Protein AF-A0AA43FDV7-F1 (afdb_monomer_lite)

Secondary structure (DSSP, 8-state):
--HHHHHHHHHHHHHHHHHTTS--------GGGGGGT-S-HHHHHHHHHHHT-HHHHHHHH--SSSSEEEEEGGGS-SGGGGT-EEEEEEEE-TTS-EEEEEEEE-TTS-HHHHHHHHHHHHHHHHHHH--

Structure (mmCIF, N/CA/C/O backbone):
data_AF-A0AA43FDV7-F1
#
_entry.id   AF-A0AA43FDV7-F1
#
loop_
_atom_site.group_PDB
_atom_site.id
_atom_site.type_symbol
_atom_site.label_atom_id
_atom_site.label_alt_id
_atom_site.label_comp_id
_atom_site.label_asym_id
_atom_site.label_entity_id
_atom_site.label_seq_id
_atom_site.pdbx_PDB_ins_code
_atom_site.Cartn_x
_atom_site.Cartn_y
_atom_site.Cartn_z
_atom_site.occupancy
_atom_site.B_iso_or_equiv
_atom_site.auth_seq_id
_atom_site.auth_comp_id
_atom_site.auth_asym_id
_atom_site.auth_atom_id
_atom_site.pdbx_PDB_model_num
ATOM 1 N N . VAL A 1 1 ? -19.332 -4.032 -0.590 1.00 60.44 1 VAL A N 1
ATOM 2 C CA . VAL A 1 1 ? -18.101 -4.855 -0.533 1.00 60.44 1 VAL A CA 1
ATOM 3 C C . VAL A 1 1 ? -18.201 -5.977 -1.555 1.00 60.44 1 VAL A C 1
ATOM 5 O O . VAL A 1 1 ? -19.128 -6.778 -1.473 1.00 60.44 1 VAL A O 1
ATOM 8 N N . THR A 1 2 ? -17.314 -6.012 -2.551 1.00 78.88 2 THR A N 1
ATOM 9 C CA . THR A 1 2 ? -17.295 -7.117 -3.531 1.00 78.88 2 THR A CA 1
ATOM 10 C C . THR A 1 2 ? -16.803 -8.421 -2.876 1.00 78.88 2 THR A C 1
ATOM 12 O O . THR A 1 2 ? -16.114 -8.350 -1.855 1.00 78.88 2 THR A O 1
ATOM 15 N N . PRO A 1 3 ? -17.093 -9.614 -3.435 1.00 77.56 3 PRO A N 1
ATOM 16 C CA . PRO A 1 3 ? -16.564 -10.876 -2.904 1.00 77.56 3 PRO A CA 1
ATOM 17 C C . PRO A 1 3 ? -15.031 -10.886 -2.789 1.00 77.56 3 PRO A C 1
ATOM 19 O O . PRO A 1 3 ? -14.484 -11.392 -1.814 1.00 77.56 3 PRO A O 1
ATOM 22 N N . ALA A 1 4 ? -14.340 -10.254 -3.744 1.00 76.31 4 ALA A N 1
ATOM 23 C CA . ALA A 1 4 ? -12.888 -10.106 -3.718 1.00 76.31 4 ALA A CA 1
ATOM 24 C C . ALA A 1 4 ? -12.417 -9.196 -2.570 1.00 76.31 4 ALA A C 1
ATOM 26 O O . ALA A 1 4 ? -11.492 -9.558 -1.848 1.00 76.31 4 ALA A O 1
ATOM 27 N N . THR A 1 5 ? -13.079 -8.051 -2.354 1.00 77.12 5 THR A N 1
ATOM 28 C CA . THR A 1 5 ? -12.764 -7.152 -1.230 1.00 77.12 5 THR A CA 1
ATOM 29 C C . THR A 1 5 ? -12.973 -7.857 0.117 1.00 77.12 5 THR A C 1
ATOM 31 O O . THR A 1 5 ? -12.157 -7.712 1.024 1.00 77.12 5 THR A O 1
ATOM 34 N N . ARG A 1 6 ? -14.028 -8.677 0.247 1.00 80.50 6 ARG A N 1
ATOM 35 C CA . ARG A 1 6 ? -14.306 -9.445 1.472 1.00 80.50 6 ARG A CA 1
ATOM 36 C C . ARG A 1 6 ? -13.193 -10.444 1.790 1.00 80.50 6 ARG A C 1
ATOM 38 O O . ARG A 1 6 ? -12.742 -10.487 2.928 1.00 80.50 6 ARG A O 1
ATOM 45 N N . ALA A 1 7 ? -12.721 -11.192 0.793 1.00 83.75 7 ALA A N 1
ATOM 46 C CA . ALA A 1 7 ? -11.626 -12.143 0.978 1.00 83.75 7 ALA A CA 1
ATOM 47 C C . ALA A 1 7 ? -10.325 -11.451 1.431 1.00 83.75 7 ALA A C 1
ATOM 49 O O . ALA A 1 7 ? -9.615 -11.965 2.295 1.00 83.75 7 ALA A O 1
ATOM 50 N N . ILE A 1 8 ? -10.027 -10.261 0.888 1.00 82.88 8 ILE A N 1
ATOM 51 C CA . ILE A 1 8 ? -8.881 -9.449 1.328 1.00 82.88 8 ILE A CA 1
ATOM 52 C C . ILE A 1 8 ? -9.057 -9.037 2.792 1.00 82.88 8 ILE A C 1
ATOM 54 O O . ILE A 1 8 ? -8.145 -9.228 3.593 1.00 82.88 8 ILE A O 1
ATOM 58 N N . LEU A 1 9 ? -10.236 -8.527 3.154 1.00 84.62 9 LEU A N 1
ATOM 59 C CA . LEU A 1 9 ? -10.533 -8.088 4.516 1.00 84.62 9 LEU A CA 1
ATOM 60 C C . LEU A 1 9 ? -10.420 -9.231 5.536 1.00 84.62 9 LEU A C 1
ATOM 62 O O . LEU A 1 9 ? -9.858 -9.046 6.611 1.00 84.62 9 LEU A O 1
ATOM 66 N N . GLU A 1 10 ? -10.927 -10.420 5.208 1.00 84.94 10 GLU A N 1
ATOM 67 C CA . GLU A 1 10 ? -10.793 -11.612 6.053 1.00 84.94 10 GLU A CA 1
ATOM 68 C C . GLU A 1 10 ? -9.332 -11.984 6.290 1.00 84.94 10 GLU A C 1
ATOM 70 O O . GLU A 1 10 ? -8.947 -12.234 7.432 1.00 84.94 10 GLU A O 1
ATOM 75 N N . ARG A 1 11 ? -8.506 -11.947 5.240 1.00 84.00 11 ARG A N 1
ATOM 76 C CA . ARG A 1 11 ? -7.085 -12.272 5.352 1.00 84.00 11 ARG A CA 1
ATOM 77 C C . ARG A 1 11 ? -6.318 -11.244 6.180 1.00 84.00 11 ARG A C 1
ATOM 79 O O . ARG A 1 11 ? -5.511 -11.629 7.019 1.00 84.00 11 ARG A O 1
ATOM 86 N N . VAL A 1 12 ? -6.579 -9.953 5.963 1.00 83.25 12 VAL A N 1
ATOM 87 C CA . VAL A 1 12 ? -5.956 -8.858 6.726 1.00 83.25 12 VAL A CA 1
ATOM 88 C C . VAL A 1 12 ? -6.337 -8.948 8.205 1.00 83.25 12 VAL A C 1
ATOM 90 O O . VAL A 1 12 ? -5.467 -8.858 9.066 1.00 83.25 12 VAL A O 1
ATOM 93 N N . PHE A 1 13 ? -7.611 -9.200 8.507 1.00 82.31 13 PHE A N 1
ATOM 94 C CA . PHE A 1 13 ? -8.078 -9.360 9.883 1.00 82.31 13 PHE A CA 1
ATOM 95 C C . PHE A 1 13 ? -7.436 -10.568 10.584 1.00 82.31 13 PHE A C 1
ATOM 97 O O . PHE A 1 13 ? -6.938 -10.436 11.698 1.00 82.31 13 PHE A O 1
ATOM 104 N N . GLU A 1 14 ? -7.408 -11.736 9.928 1.00 81.25 14 GLU A N 1
ATOM 105 C CA . GLU A 1 14 ? -6.775 -12.956 10.459 1.00 81.25 14 GLU A CA 1
ATOM 106 C C . GLU A 1 14 ? -5.309 -12.712 10.833 1.00 81.25 14 GLU A C 1
ATOM 108 O O . GLU A 1 14 ? -4.835 -13.182 11.867 1.00 81.25 14 GLU A O 1
ATOM 113 N N . VAL A 1 15 ? -4.596 -11.968 9.989 1.00 81.38 15 VAL A N 1
ATOM 114 C CA . VAL A 1 15 ? -3.212 -11.581 10.233 1.00 81.38 15 VAL A CA 1
ATOM 115 C C . VAL A 1 15 ? -3.113 -10.685 11.457 1.00 81.38 15 VAL A C 1
ATOM 117 O O . VAL A 1 15 ? -2.379 -11.038 12.370 1.00 81.38 15 VAL A O 1
ATOM 120 N N . ILE A 1 16 ? -3.856 -9.574 11.503 1.00 76.25 16 ILE A N 1
ATOM 121 C CA . ILE A 1 16 ? -3.769 -8.588 12.592 1.00 76.25 16 ILE A CA 1
ATOM 122 C C . ILE A 1 16 ? -4.053 -9.235 13.952 1.00 76.25 16 ILE A C 1
ATOM 124 O O . ILE A 1 16 ? -3.310 -9.003 14.900 1.00 76.25 16 ILE A O 1
ATOM 128 N N . VAL A 1 17 ? -5.066 -10.102 14.038 1.00 76.00 17 VAL A N 1
ATOM 129 C CA . VAL A 1 17 ? -5.405 -10.807 15.286 1.00 76.00 17 VAL A CA 1
ATOM 130 C C . VAL A 1 17 ? -4.305 -11.786 15.709 1.00 76.00 17 VAL A C 1
ATOM 132 O O . VAL A 1 17 ? -4.033 -11.935 16.896 1.00 76.00 17 VAL A O 1
ATOM 135 N N . ARG A 1 18 ? -3.630 -12.449 14.760 1.00 69.06 18 ARG A N 1
ATOM 136 C CA . ARG A 1 18 ? -2.484 -13.322 15.071 1.00 69.06 18 ARG A CA 1
ATOM 137 C C . ARG A 1 18 ? -1.223 -12.543 15.442 1.00 69.06 18 ARG A C 1
ATOM 139 O O . ARG A 1 18 ? -0.388 -13.074 16.172 1.00 69.06 18 ARG A O 1
ATOM 146 N N . SER A 1 19 ? -1.081 -11.314 14.949 1.00 64.31 19 SER A N 1
ATOM 147 C CA . SER A 1 19 ? 0.064 -10.446 15.227 1.00 64.31 19 SER A CA 1
ATOM 148 C C . SER A 1 19 ? 0.178 -10.053 16.696 1.00 64.31 19 SER A C 1
ATOM 150 O O . SER A 1 19 ? 1.290 -9.789 17.129 1.00 64.31 19 SER A O 1
ATOM 152 N N . ASP A 1 20 ? -0.912 -10.071 17.472 1.00 56.03 20 ASP A N 1
ATOM 153 C CA . ASP A 1 20 ? -0.909 -9.754 18.912 1.00 56.03 20 ASP A CA 1
ATOM 154 C C . ASP A 1 20 ? 0.047 -10.656 19.731 1.00 56.03 20 ASP A C 1
ATOM 156 O O . ASP A 1 20 ? 0.473 -10.305 20.827 1.00 56.03 20 ASP A O 1
ATOM 160 N N . GLN A 1 21 ? 0.476 -11.798 19.170 1.00 50.03 21 GLN A N 1
ATOM 161 C CA . GLN A 1 21 ? 1.470 -12.696 19.778 1.00 50.03 21 GLN A CA 1
ATOM 162 C C . GLN A 1 21 ? 2.893 -12.579 19.201 1.00 50.03 21 GLN A C 1
ATOM 164 O O . GLN A 1 21 ? 3.784 -13.324 19.612 1.00 50.03 21 GLN A O 1
ATOM 169 N N . SER A 1 22 ? 3.145 -11.666 18.257 1.00 49.22 22 SER A N 1
ATOM 170 C CA . SER A 1 22 ? 4.463 -11.468 17.642 1.00 49.22 22 SER A CA 1
ATOM 171 C C . SER A 1 22 ? 4.853 -9.991 17.617 1.00 49.22 22 SER A C 1
ATOM 173 O O . SER A 1 22 ? 4.054 -9.137 17.261 1.00 49.22 22 SER A O 1
ATOM 175 N N . THR A 1 23 ? 6.118 -9.668 17.877 1.00 54.34 23 THR A N 1
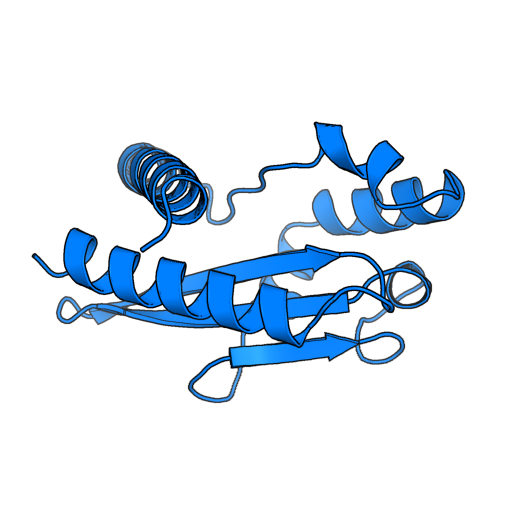ATOM 176 C CA . THR A 1 23 ? 6.662 -8.293 17.820 1.00 54.34 23 THR A CA 1
ATOM 177 C C . THR A 1 23 ? 6.665 -7.680 16.405 1.00 54.34 23 THR A C 1
ATOM 179 O O . THR A 1 23 ? 7.265 -6.629 16.182 1.00 54.34 23 THR A O 1
ATOM 182 N N . ARG A 1 24 ? 6.071 -8.347 15.407 1.00 56.88 24 ARG A N 1
ATOM 183 C CA . ARG A 1 24 ? 6.184 -7.969 14.000 1.00 56.88 24 ARG A CA 1
ATOM 184 C C . ARG A 1 24 ? 5.189 -6.861 13.655 1.00 56.88 24 ARG A C 1
ATOM 186 O O . ARG A 1 24 ? 3.983 -7.079 13.640 1.00 56.88 24 ARG A O 1
ATOM 193 N N . GLN A 1 25 ? 5.720 -5.682 13.339 1.00 71.75 25 GLN A N 1
ATOM 194 C CA . GLN A 1 25 ? 4.941 -4.462 13.084 1.00 71.75 25 GLN A CA 1
ATOM 195 C C . GLN A 1 25 ? 4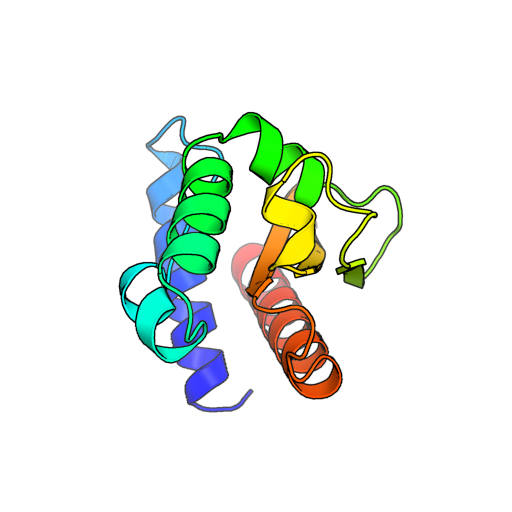.431 -4.334 11.637 1.00 71.75 25 GLN A C 1
ATOM 197 O O . GLN A 1 25 ? 3.610 -3.465 11.355 1.00 71.75 25 GLN A O 1
ATOM 202 N N . ILE A 1 26 ? 4.904 -5.182 10.713 1.00 83.00 26 ILE A N 1
ATOM 203 C CA . ILE A 1 26 ? 4.504 -5.176 9.299 1.00 83.00 26 ILE A CA 1
ATOM 204 C C . ILE A 1 26 ? 4.105 -6.581 8.851 1.00 83.00 26 ILE A C 1
ATOM 206 O O . ILE A 1 26 ? 4.811 -7.560 9.107 1.00 83.00 26 ILE A O 1
ATOM 210 N N . TYR A 1 27 ? 3.018 -6.649 8.083 1.00 87.44 27 TYR A N 1
ATOM 211 C CA . TYR A 1 27 ? 2.655 -7.814 7.289 1.00 87.44 27 TYR A CA 1
ATOM 212 C C . TYR A 1 27 ? 2.648 -7.483 5.795 1.00 87.44 27 TYR A C 1
ATOM 214 O O . TYR A 1 27 ? 2.115 -6.455 5.382 1.00 87.44 27 TYR A O 1
ATOM 222 N N . ILE A 1 28 ? 3.199 -8.387 4.981 1.00 89.56 28 ILE A N 1
ATOM 223 C CA . ILE A 1 28 ? 3.281 -8.247 3.524 1.00 89.56 28 ILE A CA 1
ATOM 224 C C . ILE A 1 28 ? 2.634 -9.473 2.883 1.00 89.56 28 ILE A C 1
ATOM 226 O O . ILE A 1 28 ? 2.979 -10.612 3.198 1.00 89.56 28 ILE A O 1
ATOM 230 N N . GLY A 1 29 ? 1.711 -9.237 1.953 1.00 89.06 29 GLY A N 1
ATOM 231 C CA . GLY A 1 29 ? 1.082 -10.271 1.136 1.00 89.06 29 GLY A CA 1
ATOM 232 C C . GLY A 1 29 ? 1.234 -9.980 -0.355 1.00 89.06 29 GLY A C 1
ATOM 233 O O . GLY A 1 29 ? 1.459 -8.845 -0.760 1.00 89.06 29 GLY A O 1
ATOM 234 N N . GLY A 1 30 ? 1.089 -11.013 -1.188 1.00 89.00 30 GLY A N 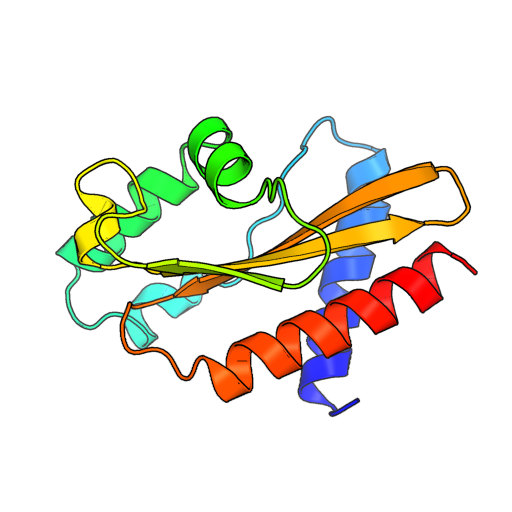1
ATOM 235 C CA . GLY A 1 30 ? 1.058 -10.856 -2.648 1.00 89.00 30 GLY A CA 1
ATOM 236 C C . GLY A 1 30 ? 2.417 -10.862 -3.357 1.00 89.00 30 GLY A C 1
ATOM 237 O O . GLY A 1 30 ? 2.433 -10.797 -4.583 1.00 89.00 30 GLY A O 1
ATOM 238 N N . THR A 1 31 ? 3.533 -11.032 -2.642 1.00 89.75 31 THR A N 1
ATOM 239 C CA . THR A 1 31 ? 4.892 -11.118 -3.224 1.00 89.75 31 THR A CA 1
ATOM 240 C C . THR A 1 31 ? 5.016 -12.196 -4.305 1.00 89.75 31 THR A C 1
ATOM 242 O O . THR A 1 31 ? 5.594 -11.960 -5.361 1.00 89.75 31 THR A O 1
ATOM 245 N N . ALA A 1 32 ? 4.364 -13.348 -4.117 1.00 89.19 32 ALA A N 1
ATOM 246 C CA . ALA A 1 32 ? 4.313 -14.430 -5.106 1.00 89.19 32 ALA A CA 1
ATOM 247 C C . ALA A 1 32 ? 3.675 -14.031 -6.456 1.00 89.19 32 ALA A C 1
ATOM 249 O O . ALA A 1 32 ? 3.797 -14.767 -7.430 1.00 89.19 32 ALA A O 1
ATOM 250 N N . ARG A 1 33 ? 2.978 -12.887 -6.530 1.00 88.94 33 ARG A N 1
ATOM 251 C CA . ARG A 1 33 ? 2.336 -12.382 -7.755 1.00 88.94 33 ARG A CA 1
ATOM 252 C C . ARG A 1 33 ? 3.158 -11.309 -8.470 1.00 88.94 33 ARG A C 1
ATOM 254 O O . ARG A 1 33 ? 2.732 -10.853 -9.527 1.00 88.94 33 ARG A O 1
ATOM 261 N N . MET A 1 34 ? 4.307 -10.892 -7.937 1.00 91.19 34 MET A N 1
ATOM 262 C CA . MET A 1 34 ? 5.065 -9.754 -8.476 1.00 91.19 34 MET A CA 1
ATOM 263 C C . MET A 1 34 ? 5.475 -9.944 -9.940 1.00 91.19 34 MET A C 1
ATOM 265 O O . MET A 1 34 ? 5.316 -9.025 -10.733 1.00 91.19 34 MET A O 1
ATOM 269 N N . THR A 1 35 ? 5.880 -11.150 -10.340 1.00 90.44 35 THR A N 1
ATOM 270 C CA . THR A 1 35 ? 6.247 -11.465 -11.735 1.00 90.44 35 THR A CA 1
ATOM 271 C C . THR A 1 35 ? 5.078 -11.380 -12.722 1.00 90.44 35 THR A C 1
ATOM 273 O O . THR A 1 35 ? 5.296 -11.371 -13.926 1.00 90.44 35 THR A O 1
ATOM 276 N N . SER A 1 36 ? 3.832 -11.321 -12.235 1.00 90.62 36 SER A N 1
ATOM 277 C CA . SER A 1 36 ? 2.641 -11.081 -13.069 1.00 90.62 36 SER A CA 1
ATOM 278 C C . SER A 1 36 ? 2.266 -9.602 -13.187 1.00 90.62 36 SER A C 1
ATOM 280 O O . SER A 1 36 ? 1.388 -9.254 -13.971 1.00 90.62 36 SER A O 1
ATOM 282 N N . VAL A 1 37 ? 2.887 -8.746 -12.372 1.00 90.06 37 VAL A N 1
ATOM 283 C CA . VAL A 1 37 ? 2.585 -7.314 -12.262 1.00 90.06 37 VAL A CA 1
ATOM 284 C C . VAL A 1 37 ? 3.715 -6.464 -12.850 1.00 90.06 37 VAL A C 1
ATOM 286 O O . VAL A 1 37 ? 3.444 -5.427 -13.449 1.00 90.06 37 VAL A O 1
ATOM 289 N N . TRP A 1 38 ? 4.965 -6.908 -12.707 1.00 91.94 38 TRP A N 1
ATOM 290 C CA . TRP A 1 38 ? 6.140 -6.313 -13.337 1.00 91.94 38 TRP A CA 1
ATOM 291 C C . TRP A 1 38 ? 6.706 -7.268 -14.387 1.00 91.94 38 TRP A C 1
ATOM 293 O O . TRP A 1 38 ? 6.935 -8.441 -14.095 1.00 91.94 38 TRP A O 1
ATOM 303 N N . GLU A 1 39 ? 6.957 -6.751 -15.590 1.00 85.62 39 GLU A N 1
ATOM 304 C CA . GLU A 1 39 ? 7.524 -7.526 -16.702 1.00 85.62 39 GLU A CA 1
ATOM 305 C C . GLU A 1 39 ? 9.055 -7.679 -16.594 1.00 85.62 39 GLU A C 1
ATOM 307 O O . GLU A 1 39 ? 9.606 -8.697 -17.006 1.00 85.62 39 GLU A O 1
ATOM 312 N N . ASP A 1 40 ? 9.749 -6.691 -16.014 1.00 90.38 40 ASP A N 1
ATOM 313 C CA . ASP A 1 40 ? 11.208 -6.695 -15.833 1.00 90.38 40 ASP A CA 1
ATOM 314 C C . ASP A 1 40 ? 11.610 -7.315 -14.484 1.00 90.38 40 ASP A C 1
ATOM 316 O O . ASP A 1 40 ? 11.271 -6.809 -13.411 1.00 90.38 40 ASP A O 1
ATOM 320 N N . PHE A 1 41 ? 12.413 -8.382 -14.520 1.00 91.69 41 PHE A N 1
ATOM 321 C CA . PHE A 1 41 ? 12.979 -9.002 -13.316 1.00 91.69 41 PHE A CA 1
ATOM 322 C C . PHE A 1 41 ? 13.851 -8.045 -12.498 1.00 91.69 41 PHE A C 1
ATOM 324 O O . PHE A 1 41 ? 13.912 -8.158 -11.275 1.00 91.69 41 PHE A O 1
ATOM 331 N N . SER A 1 42 ? 14.506 -7.083 -13.143 1.00 92.81 42 SER A N 1
ATOM 332 C CA . SER A 1 42 ? 15.303 -6.072 -12.451 1.00 92.81 42 SER A CA 1
ATOM 333 C C . SER A 1 42 ? 14.408 -5.155 -11.615 1.00 92.81 42 SER A C 1
ATOM 335 O O . SER A 1 42 ? 14.775 -4.806 -10.494 1.00 92.81 42 SER A O 1
ATOM 337 N N . ALA A 1 43 ? 13.224 -4.806 -12.128 1.00 92.25 43 ALA A N 1
ATOM 338 C CA . ALA A 1 43 ? 12.204 -4.075 -11.383 1.00 92.25 43 ALA A CA 1
ATOM 339 C C . ALA A 1 43 ? 11.700 -4.896 -10.189 1.00 92.25 43 ALA A C 1
ATOM 341 O O . ALA A 1 43 ? 11.680 -4.394 -9.068 1.00 92.25 43 ALA A O 1
ATOM 342 N N . VAL A 1 44 ? 11.387 -6.181 -10.400 1.00 93.75 44 VAL A N 1
ATOM 343 C CA . VAL A 1 44 ? 10.989 -7.097 -9.316 1.00 93.75 44 VAL A CA 1
ATOM 344 C C . VAL A 1 44 ? 12.049 -7.142 -8.212 1.00 93.75 44 VAL A C 1
ATOM 346 O O . VAL A 1 44 ? 11.701 -6.976 -7.046 1.00 93.75 44 VAL A O 1
ATOM 349 N N . ASN A 1 45 ? 13.329 -7.299 -8.562 1.00 93.38 45 ASN A N 1
ATOM 350 C CA . ASN A 1 45 ? 14.424 -7.326 -7.588 1.00 93.38 45 ASN A CA 1
ATOM 351 C C . ASN A 1 45 ? 14.514 -6.022 -6.786 1.00 93.38 45 ASN A C 1
ATOM 353 O O . ASN A 1 45 ? 14.580 -6.068 -5.562 1.00 93.38 45 ASN A O 1
ATOM 357 N N . ARG A 1 46 ? 14.431 -4.858 -7.444 1.00 92.19 46 ARG A N 1
ATOM 358 C CA . ARG A 1 46 ? 14.452 -3.558 -6.749 1.00 92.19 46 ARG A CA 1
ATOM 359 C C . ARG A 1 46 ? 13.267 -3.382 -5.800 1.00 92.19 46 ARG A C 1
ATOM 361 O O . ARG A 1 46 ? 13.425 -2.806 -4.727 1.00 92.19 46 ARG A O 1
ATOM 368 N N . VAL A 1 47 ? 12.086 -3.885 -6.161 1.00 92.62 47 VAL A N 1
ATOM 369 C CA . VAL A 1 47 ? 10.926 -3.869 -5.259 1.00 92.62 47 VAL A CA 1
ATOM 370 C C . VAL A 1 47 ? 11.144 -4.821 -4.082 1.00 92.62 47 VAL A C 1
ATOM 372 O O . VAL A 1 47 ? 10.878 -4.437 -2.947 1.00 92.62 47 VAL A O 1
ATOM 375 N N . LEU A 1 48 ? 11.670 -6.029 -4.312 1.00 92.12 48 LEU A N 1
ATOM 376 C CA . LEU A 1 48 ? 11.989 -6.980 -3.239 1.00 92.12 48 LEU A CA 1
ATOM 377 C C . LEU A 1 48 ? 12.996 -6.402 -2.235 1.00 92.12 48 LEU A C 1
ATOM 379 O O . LEU A 1 48 ? 12.780 -6.531 -1.034 1.00 92.12 48 LEU A O 1
ATOM 383 N N . GLU A 1 49 ? 14.019 -5.679 -2.699 1.00 91.25 49 GLU A N 1
ATOM 384 C CA . GLU A 1 49 ? 14.978 -4.987 -1.825 1.00 91.25 49 GLU A CA 1
ATOM 385 C C . GLU A 1 49 ? 14.304 -3.978 -0.877 1.00 91.25 49 GLU A C 1
ATOM 387 O O . GLU A 1 49 ? 14.753 -3.795 0.257 1.00 91.25 49 GLU A O 1
ATOM 392 N N . VAL A 1 50 ? 13.222 -3.322 -1.314 1.00 90.69 50 VAL A N 1
ATOM 393 C CA . VAL A 1 50 ? 12.412 -2.452 -0.444 1.00 90.69 50 VAL A CA 1
ATOM 394 C C . VAL A 1 50 ? 11.607 -3.280 0.550 1.00 90.69 50 VAL A C 1
ATOM 396 O O . VAL A 1 50 ? 11.545 -2.919 1.723 1.00 90.69 50 VAL A O 1
ATOM 399 N N . LEU A 1 51 ? 11.014 -4.392 0.104 1.00 89.62 51 LEU A N 1
ATOM 400 C CA . LEU A 1 51 ? 10.195 -5.259 0.955 1.00 89.62 51 LEU A CA 1
ATOM 401 C C . LEU A 1 51 ? 10.997 -5.940 2.074 1.00 89.62 51 LEU A C 1
ATOM 403 O O . LEU A 1 51 ? 10.453 -6.179 3.149 1.00 89.62 51 LEU A O 1
ATOM 407 N N . GLU A 1 52 ? 12.280 -6.221 1.850 1.00 89.50 52 GLU A N 1
ATOM 408 C CA . GLU A 1 52 ? 13.185 -6.771 2.868 1.00 89.50 52 GLU A CA 1
ATOM 409 C C . GLU A 1 52 ? 13.561 -5.751 3.955 1.00 89.50 52 GLU A C 1
ATOM 411 O O . GLU A 1 52 ? 13.946 -6.124 5.065 1.00 89.50 52 GLU A O 1
ATOM 416 N N . ARG A 1 53 ? 13.441 -4.450 3.665 1.00 89.25 53 ARG A N 1
ATOM 417 C CA . ARG A 1 53 ? 13.821 -3.366 4.576 1.00 89.25 53 ARG A CA 1
ATOM 418 C C . ARG A 1 53 ? 12.594 -2.807 5.286 1.00 89.25 53 ARG A C 1
ATOM 420 O O . ARG A 1 53 ? 12.007 -1.816 4.855 1.00 89.25 53 ARG A O 1
ATOM 427 N N . GLU A 1 54 ? 12.255 -3.392 6.435 1.00 85.25 54 GLU A N 1
ATOM 428 C CA . GLU A 1 54 ? 11.071 -3.001 7.223 1.00 85.25 54 GLU A CA 1
ATOM 429 C C . GLU A 1 54 ? 11.017 -1.491 7.524 1.00 85.25 54 GLU A C 1
ATOM 431 O O . GLU A 1 54 ? 9.972 -0.868 7.355 1.00 85.25 54 GLU A O 1
ATOM 436 N N . ALA A 1 55 ? 12.147 -0.862 7.870 1.00 86.50 55 ALA A N 1
ATOM 437 C CA . ALA A 1 55 ? 12.205 0.581 8.125 1.00 86.50 55 ALA A CA 1
ATOM 438 C C . ALA A 1 55 ? 11.843 1.430 6.891 1.00 86.50 55 ALA A C 1
ATOM 440 O O . ALA A 1 55 ? 11.180 2.460 7.016 1.00 86.50 55 ALA A O 1
ATOM 441 N N . THR A 1 56 ? 12.254 0.998 5.694 1.00 88.31 56 THR A N 1
ATOM 442 C CA . THR A 1 56 ? 11.906 1.677 4.441 1.00 88.31 56 THR A CA 1
ATOM 443 C C . THR A 1 56 ? 10.412 1.555 4.177 1.00 88.31 56 THR A C 1
ATOM 445 O O . THR A 1 56 ? 9.769 2.559 3.887 1.00 88.31 56 THR A O 1
ATOM 448 N N . LEU A 1 57 ? 9.838 0.362 4.348 1.00 87.69 57 LEU A N 1
ATOM 449 C CA . LEU A 1 57 ? 8.398 0.163 4.208 1.00 87.69 57 LEU A CA 1
ATOM 450 C C . LEU A 1 57 ? 7.588 1.000 5.199 1.00 87.69 57 LEU A C 1
ATOM 452 O O . LEU A 1 57 ? 6.652 1.674 4.778 1.00 87.69 57 LEU A O 1
ATOM 456 N N . LEU A 1 58 ? 7.961 1.026 6.483 1.00 87.44 58 LEU A N 1
ATOM 457 C CA . LEU A 1 58 ? 7.291 1.874 7.477 1.00 87.44 58 LEU A CA 1
ATOM 458 C C . LEU A 1 58 ? 7.285 3.339 7.036 1.00 87.44 58 LEU A C 1
ATOM 460 O O . LEU A 1 58 ? 6.237 3.980 7.040 1.00 87.44 58 LEU A O 1
ATOM 464 N N . ALA A 1 59 ? 8.429 3.854 6.583 1.00 87.94 59 ALA A N 1
ATOM 465 C CA . ALA A 1 59 ? 8.542 5.233 6.119 1.00 87.94 59 ALA A CA 1
ATOM 466 C C . ALA A 1 59 ? 7.687 5.532 4.874 1.00 87.94 59 ALA A C 1
ATOM 468 O O . ALA A 1 59 ? 7.274 6.676 4.686 1.00 87.94 59 ALA A O 1
ATOM 469 N N . LEU A 1 60 ? 7.418 4.536 4.021 1.00 88.31 60 LEU A N 1
ATOM 470 C CA . LEU A 1 60 ? 6.514 4.672 2.873 1.00 88.31 60 LEU A CA 1
ATOM 471 C C . LEU A 1 60 ? 5.034 4.622 3.276 1.00 88.31 60 LEU A C 1
ATOM 473 O O . LEU A 1 60 ? 4.205 5.243 2.613 1.00 88.31 60 LEU A O 1
ATOM 477 N N . MET A 1 61 ? 4.713 3.911 4.356 1.00 87.50 61 MET A N 1
ATOM 478 C CA . MET A 1 61 ? 3.346 3.686 4.835 1.00 87.50 61 MET A CA 1
ATOM 479 C C . MET A 1 61 ? 2.845 4.762 5.803 1.00 87.50 61 MET A C 1
ATOM 481 O O . MET A 1 61 ? 1.632 4.959 5.914 1.00 87.50 61 MET A O 1
ATOM 485 N N . ILE A 1 62 ? 3.752 5.455 6.498 1.00 80.56 62 ILE A N 1
ATOM 486 C CA . ILE A 1 62 ? 3.421 6.579 7.379 1.00 80.56 62 ILE A CA 1
ATOM 487 C C . ILE A 1 62 ? 2.996 7.777 6.521 1.00 80.56 62 ILE A C 1
ATOM 489 O O . ILE A 1 62 ? 3.805 8.366 5.804 1.00 80.56 62 ILE A O 1
ATOM 493 N N . SER A 1 63 ? 1.720 8.151 6.619 1.00 71.62 63 SER A N 1
ATOM 494 C CA . SER A 1 63 ? 1.200 9.407 6.077 1.00 71.62 63 SER A CA 1
ATOM 495 C C . SER A 1 63 ? 1.143 10.461 7.180 1.00 71.62 63 SER A C 1
ATOM 497 O O . SER A 1 63 ? 0.631 10.201 8.265 1.00 71.62 63 SER A O 1
ATOM 499 N N . THR A 1 64 ? 1.631 11.667 6.891 1.00 63.56 64 THR A N 1
ATOM 500 C CA . THR A 1 64 ? 1.480 12.845 7.763 1.00 63.56 64 THR A CA 1
ATOM 501 C C . THR A 1 64 ? 0.119 13.527 7.613 1.00 63.56 64 THR A C 1
ATOM 503 O O . THR A 1 64 ? -0.195 14.435 8.378 1.00 63.56 64 THR A O 1
ATOM 506 N N . HIS A 1 65 ? -0.68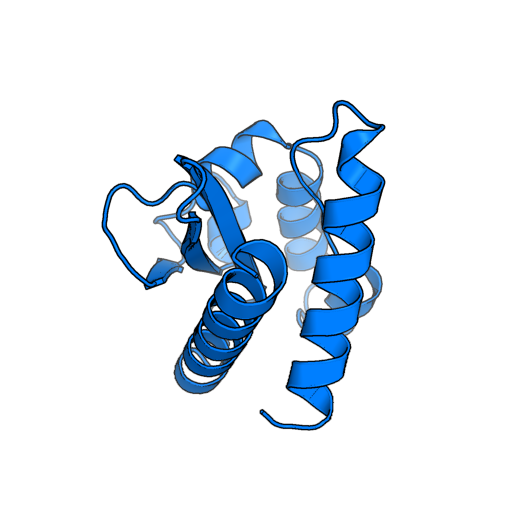6 13.096 6.637 1.00 65.50 65 HIS A N 1
ATOM 507 C CA . HIS A 1 65 ? -1.995 13.664 6.336 1.00 65.50 65 HIS A CA 1
ATOM 508 C C . HIS A 1 65 ? -3.100 12.618 6.544 1.00 65.50 65 HIS A C 1
ATOM 510 O O . HIS A 1 65 ? -2.904 11.454 6.168 1.00 65.50 65 HIS A O 1
ATOM 516 N N . PRO A 1 66 ? -4.264 13.012 7.093 1.00 69.44 66 PRO A N 1
ATOM 517 C CA . PRO A 1 66 ? -5.428 12.138 7.177 1.00 69.44 66 PRO A CA 1
ATOM 518 C C . PRO A 1 66 ? -5.873 11.655 5.790 1.00 69.44 66 PRO A C 1
ATOM 520 O O . PRO A 1 66 ? -5.880 12.431 4.834 1.00 69.44 66 PRO A O 1
ATOM 523 N N . GLY A 1 67 ? -6.302 10.394 5.695 1.00 81.12 67 GLY A N 1
ATOM 524 C CA . GLY A 1 67 ? -6.903 9.827 4.483 1.00 81.12 67 GLY A CA 1
ATOM 525 C C . GLY A 1 67 ? -5.977 8.917 3.672 1.00 81.12 67 GLY A C 1
ATOM 526 O O . GLY A 1 67 ? -5.150 8.188 4.225 1.00 81.12 67 GLY A O 1
ATOM 527 N N . THR A 1 68 ? -6.193 8.883 2.356 1.00 91.12 68 THR A N 1
ATOM 528 C CA . THR A 1 68 ? -5.437 8.049 1.409 1.00 91.12 68 THR A CA 1
ATOM 529 C C . THR A 1 68 ? -4.287 8.862 0.814 1.00 91.12 68 THR A C 1
ATOM 531 O O . THR A 1 68 ? -4.508 9.938 0.262 1.00 91.12 68 THR A O 1
ATOM 534 N N . SER A 1 69 ? -3.064 8.347 0.916 1.00 92.62 69 SER A N 1
ATOM 535 C CA . SER A 1 69 ? -1.841 8.936 0.375 1.00 92.62 69 SER A CA 1
ATOM 536 C C . SER A 1 69 ? -1.311 8.107 -0.791 1.00 92.62 69 SER A C 1
ATOM 538 O O . SER A 1 69 ? -1.501 6.890 -0.854 1.00 92.62 69 SER A O 1
ATOM 540 N N . ILE A 1 70 ? -0.648 8.776 -1.728 1.00 93.31 70 ILE A N 1
ATOM 541 C CA . ILE A 1 70 ? -0.040 8.158 -2.902 1.00 93.31 70 ILE A CA 1
ATOM 542 C C . ILE A 1 70 ? 1.387 8.683 -2.996 1.00 93.31 70 ILE A C 1
ATOM 544 O O . ILE A 1 70 ? 1.596 9.891 -2.939 1.00 93.31 70 ILE A O 1
ATOM 548 N N . ARG A 1 71 ? 2.350 7.771 -3.134 1.00 93.00 71 ARG A N 1
ATOM 549 C CA . ARG A 1 71 ? 3.758 8.077 -3.389 1.00 93.00 71 ARG A CA 1
ATOM 550 C C . ARG A 1 71 ? 4.173 7.445 -4.703 1.00 93.00 71 ARG A C 1
ATOM 552 O O . ARG A 1 71 ? 4.037 6.229 -4.847 1.00 93.00 71 ARG A O 1
ATOM 559 N N . ILE A 1 72 ? 4.667 8.231 -5.649 1.00 94.00 72 ILE A N 1
ATOM 560 C CA . ILE A 1 72 ? 4.980 7.756 -7.002 1.00 94.00 72 ILE A CA 1
ATOM 561 C C . ILE A 1 72 ? 6.421 8.098 -7.348 1.00 94.00 72 ILE A C 1
ATOM 563 O O . ILE A 1 72 ? 6.851 9.240 -7.196 1.00 94.00 72 ILE A O 1
ATOM 567 N N . GLY A 1 73 ? 7.150 7.132 -7.904 1.00 92.19 73 GLY A N 1
ATOM 568 C CA . GLY A 1 73 ? 8.353 7.470 -8.642 1.00 92.19 73 GLY A CA 1
ATOM 569 C C . GLY A 1 73 ? 9.451 8.037 -7.742 1.00 92.19 73 GLY A C 1
ATOM 570 O O . GLY A 1 73 ? 9.865 7.443 -6.747 1.00 92.19 73 GLY A O 1
ATOM 571 N N . GLU A 1 74 ? 9.871 9.251 -8.088 1.00 90.75 74 GLU A N 1
ATOM 572 C CA . GLU A 1 74 ? 10.924 10.013 -7.415 1.00 90.75 74 GLU A CA 1
ATOM 573 C C . GLU A 1 74 ? 10.585 10.408 -5.964 1.00 90.75 74 GLU A C 1
ATOM 575 O O . GLU A 1 74 ? 11.482 10.750 -5.196 1.00 90.75 74 GLU A O 1
ATOM 580 N N . GLU A 1 75 ? 9.321 10.299 -5.540 1.00 90.12 75 GLU A N 1
ATOM 581 C CA . GLU A 1 75 ? 8.905 10.494 -4.140 1.00 90.12 75 GLU A CA 1
ATOM 582 C C . GLU A 1 75 ? 9.314 9.326 -3.221 1.00 90.12 75 GLU A C 1
ATOM 584 O O . GLU A 1 75 ? 9.216 9.407 -1.986 1.00 90.12 75 GLU A O 1
ATOM 589 N N . ILE A 1 76 ? 9.747 8.211 -3.815 1.00 90.94 76 ILE A N 1
ATOM 590 C CA . ILE A 1 76 ? 10.244 7.022 -3.129 1.00 90.94 76 ILE A CA 1
ATOM 591 C C . ILE A 1 76 ? 11.776 7.028 -3.212 1.00 90.94 76 ILE A C 1
ATOM 593 O O . ILE A 1 76 ? 12.336 6.912 -4.303 1.00 90.94 76 ILE A O 1
ATOM 597 N N . PRO A 1 77 ? 12.483 7.144 -2.073 1.00 86.50 77 PRO A N 1
ATOM 598 C CA . PRO A 1 77 ? 13.936 7.211 -2.074 1.00 86.50 77 PRO A CA 1
ATOM 599 C C . PRO A 1 77 ? 14.597 5.956 -2.654 1.00 86.50 77 PRO A C 1
ATOM 601 O O . PRO A 1 77 ? 14.202 4.826 -2.364 1.00 86.50 77 PRO A O 1
ATOM 604 N N . GLY A 1 78 ? 15.691 6.165 -3.385 1.00 89.44 78 GLY A N 1
ATOM 605 C CA . GLY A 1 78 ? 16.536 5.089 -3.891 1.00 89.44 78 GLY A CA 1
ATOM 606 C C . GLY A 1 78 ? 16.096 4.524 -5.249 1.00 89.44 78 GLY A C 1
ATOM 607 O O . GLY A 1 78 ? 15.186 5.038 -5.895 1.00 89.44 78 GLY A O 1
ATOM 608 N N . PRO A 1 79 ? 16.774 3.467 -5.728 1.00 88.19 79 PRO A N 1
ATOM 609 C CA . PRO A 1 79 ? 16.605 2.964 -7.091 1.00 88.19 79 PRO A CA 1
ATOM 610 C C . PRO A 1 79 ? 15.229 2.337 -7.346 1.00 88.19 79 PRO A C 1
ATOM 612 O O . PRO A 1 79 ? 14.793 2.297 -8.491 1.00 88.19 79 PRO A O 1
ATOM 615 N N . ALA A 1 80 ? 14.542 1.882 -6.298 1.00 87.12 80 ALA A N 1
ATOM 616 C CA . ALA A 1 80 ? 13.234 1.246 -6.395 1.00 87.12 80 ALA A CA 1
ATOM 617 C C . ALA A 1 80 ? 12.103 2.218 -6.767 1.00 87.12 80 ALA A C 1
ATOM 619 O O . ALA A 1 80 ? 11.110 1.794 -7.356 1.00 87.12 80 ALA A O 1
ATOM 620 N N . GLY A 1 81 ? 12.274 3.523 -6.508 1.00 90.50 81 GLY A N 1
ATOM 621 C CA . GLY A 1 81 ? 11.321 4.545 -6.946 1.00 90.50 81 GLY A CA 1
ATOM 622 C C . GLY A 1 81 ? 11.105 4.542 -8.460 1.00 90.50 81 GLY A C 1
ATOM 623 O O . GLY A 1 81 ? 10.031 4.878 -8.927 1.00 90.50 81 GLY A O 1
ATOM 624 N N . ARG A 1 82 ? 12.065 4.048 -9.250 1.00 90.94 82 ARG A N 1
ATOM 625 C CA . ARG A 1 82 ? 11.934 3.939 -10.712 1.00 90.94 82 ARG A CA 1
ATOM 626 C C . ARG A 1 82 ? 10.845 2.978 -11.179 1.00 90.94 82 ARG A C 1
ATOM 628 O O . ARG A 1 82 ? 10.445 3.061 -12.333 1.00 90.94 82 ARG A O 1
ATOM 635 N N . ASP A 1 83 ? 10.404 2.060 -10.325 1.00 92.94 83 ASP A N 1
ATOM 636 C CA . ASP A 1 83 ? 9.549 0.946 -10.740 1.00 92.94 83 ASP A CA 1
ATOM 637 C C . ASP A 1 83 ? 8.297 0.790 -9.892 1.00 92.94 83 ASP A C 1
ATOM 639 O O . ASP A 1 83 ? 7.433 -0.021 -10.237 1.00 92.94 83 ASP A O 1
ATOM 643 N N . LEU A 1 84 ? 8.179 1.533 -8.790 1.00 93.44 84 LEU A N 1
ATOM 644 C CA . LEU A 1 84 ? 7.076 1.363 -7.861 1.00 93.44 84 LEU A CA 1
ATOM 645 C C . LEU A 1 84 ? 6.394 2.671 -7.485 1.00 93.44 84 LEU A C 1
ATOM 647 O O . LEU A 1 84 ? 6.967 3.757 -7.491 1.00 93.44 84 LEU A O 1
ATOM 651 N N . ALA A 1 85 ? 5.134 2.510 -7.129 1.00 94.94 85 ALA A N 1
ATOM 652 C CA . ALA A 1 85 ? 4.322 3.474 -6.432 1.00 94.94 85 ALA A CA 1
ATOM 653 C C . ALA A 1 85 ? 3.666 2.780 -5.231 1.00 94.94 85 ALA A C 1
ATOM 655 O O . ALA A 1 85 ? 3.459 1.560 -5.219 1.00 94.94 85 ALA A O 1
ATOM 656 N N . VAL A 1 86 ? 3.354 3.569 -4.210 1.00 94.81 86 VAL A N 1
ATOM 657 C CA . VAL A 1 86 ? 2.701 3.119 -2.982 1.00 94.81 86 VAL A CA 1
ATOM 658 C C . VAL A 1 86 ? 1.421 3.911 -2.801 1.00 94.81 86 VAL A C 1
ATOM 660 O O . VAL A 1 86 ? 1.453 5.136 -2.764 1.00 94.81 86 VAL A O 1
ATOM 663 N N . VAL A 1 87 ? 0.299 3.212 -2.665 1.00 95.19 87 VAL A N 1
ATOM 664 C CA . VAL A 1 87 ? -0.959 3.798 -2.190 1.00 95.19 87 VAL A CA 1
ATOM 665 C C . VAL A 1 87 ? -1.166 3.306 -0.768 1.00 95.19 87 VAL A C 1
ATOM 667 O O . VAL A 1 87 ? -1.133 2.100 -0.541 1.00 95.19 87 VAL A O 1
ATOM 670 N N . SER A 1 88 ? -1.370 4.201 0.189 1.00 94.25 88 SER A N 1
ATOM 671 C CA . SER A 1 88 ? -1.575 3.847 1.595 1.00 94.25 88 SER A CA 1
ATOM 672 C C . SER A 1 88 ? -2.737 4.623 2.199 1.00 94.25 88 SER A C 1
ATOM 674 O O . SER A 1 88 ? -3.084 5.705 1.738 1.00 94.25 88 SER A O 1
ATOM 676 N N . SER A 1 89 ? -3.372 4.074 3.228 1.00 92.94 89 SER A N 1
ATOM 677 C CA . SER A 1 89 ? -4.357 4.791 4.029 1.00 92.94 89 SER A CA 1
ATOM 678 C C . SER A 1 89 ? -4.226 4.397 5.491 1.00 92.94 89 SER A C 1
ATOM 680 O O . SER A 1 89 ? -4.190 3.210 5.831 1.00 92.94 89 SER A O 1
ATOM 682 N N . SER A 1 90 ? -4.148 5.414 6.344 1.00 89.81 90 SER A N 1
ATOM 683 C CA . SER A 1 90 ? -4.119 5.244 7.793 1.00 89.81 90 SER A CA 1
ATOM 684 C C . SER A 1 90 ? -5.528 5.015 8.339 1.00 89.81 90 SER A C 1
ATOM 686 O O . SER A 1 90 ? -6.504 5.548 7.808 1.00 89.81 90 SER A O 1
ATOM 688 N N . TYR A 1 91 ? -5.628 4.251 9.422 1.00 87.31 91 TYR A N 1
ATOM 689 C CA . TYR A 1 91 ? -6.852 4.069 10.191 1.00 87.31 91 TYR A CA 1
ATOM 690 C C . TYR A 1 91 ? -6.582 4.263 11.679 1.00 87.31 91 TYR A C 1
ATOM 692 O O . TYR A 1 91 ? -5.495 3.963 12.177 1.00 87.31 91 TYR A O 1
ATOM 700 N N . GLU A 1 92 ? -7.605 4.725 12.385 1.00 87.88 92 GLU A N 1
ATOM 701 C CA . GLU A 1 92 ? -7.618 4.876 13.834 1.00 87.88 92 GLU A CA 1
ATOM 702 C C . GLU A 1 92 ? -8.890 4.224 14.371 1.00 87.88 92 GLU A C 1
ATOM 704 O O . GLU A 1 92 ? -9.971 4.373 13.798 1.00 87.88 92 GLU A O 1
ATOM 709 N N . LEU A 1 93 ? -8.752 3.462 15.449 1.00 86.44 93 LEU A N 1
ATOM 710 C CA . LEU A 1 93 ? -9.861 2.826 16.147 1.00 86.44 93 LEU A CA 1
ATOM 711 C C . LEU A 1 93 ? -10.288 3.691 17.331 1.00 86.44 93 LEU A C 1
ATOM 713 O O . LEU A 1 93 ? -9.479 4.408 17.920 1.00 86.44 93 LEU A O 1
ATOM 717 N N . ALA A 1 94 ? -11.544 3.549 17.757 1.00 84.12 94 ALA A N 1
ATOM 718 C CA . ALA A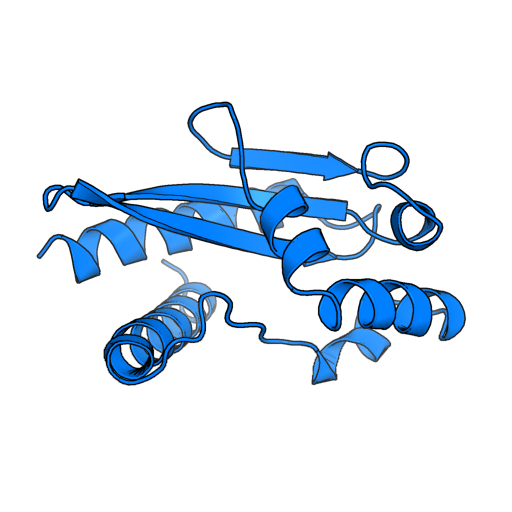 1 94 ? -12.053 4.236 18.947 1.00 84.12 94 ALA A CA 1
ATOM 719 C C . ALA A 1 94 ? -11.275 3.881 20.233 1.00 84.12 94 ALA A C 1
ATOM 721 O O . ALA A 1 94 ? -11.258 4.666 21.178 1.00 84.12 94 ALA A O 1
ATOM 722 N N . SER A 1 95 ? -10.597 2.727 20.262 1.00 83.12 95 SER A N 1
ATOM 723 C CA . SER A 1 95 ? -9.701 2.311 21.350 1.00 83.12 95 SER A CA 1
ATOM 724 C C . SER A 1 95 ? -8.402 3.126 21.442 1.00 83.12 95 SER A C 1
ATOM 726 O O . SER A 1 95 ? -7.651 2.960 22.400 1.00 83.12 95 SER A O 1
ATOM 728 N N . GLY A 1 96 ? -8.104 3.971 20.449 1.00 81.38 96 GLY A N 1
ATOM 729 C CA . GLY A 1 96 ? -6.837 4.696 20.319 1.00 81.38 96 GLY A CA 1
ATOM 730 C C . GLY A 1 96 ? -5.732 3.907 19.608 1.00 81.38 96 GLY A C 1
ATOM 731 O O . GLY A 1 96 ? -4.640 4.433 19.406 1.00 81.38 96 GLY A O 1
ATOM 732 N N . SER A 1 97 ? -5.985 2.657 19.207 1.00 82.12 97 SER A N 1
ATOM 733 C CA . SER A 1 97 ? -5.069 1.906 18.341 1.00 82.12 97 SER A CA 1
ATOM 734 C C . SER A 1 97 ? -5.119 2.446 16.910 1.00 82.12 97 SER A C 1
ATOM 736 O O . SER A 1 97 ? -6.199 2.703 16.381 1.00 82.12 97 SER A O 1
ATOM 738 N N . ALA A 1 98 ? -3.964 2.568 16.261 1.00 85.06 98 ALA A N 1
ATOM 739 C CA . ALA A 1 98 ? -3.852 3.086 14.901 1.00 85.06 98 ALA A CA 1
ATOM 740 C C . ALA A 1 98 ? -2.936 2.210 14.043 1.00 85.06 98 ALA A C 1
ATOM 742 O O . ALA A 1 98 ? -2.077 1.491 14.558 1.00 85.06 98 ALA A O 1
ATOM 743 N N . GLY A 1 99 ? -3.111 2.284 12.728 1.00 86.88 99 GLY A N 1
ATOM 744 C CA . GLY A 1 99 ? -2.294 1.556 11.766 1.00 86.88 99 GLY A CA 1
ATOM 745 C C . GLY A 1 99 ? -2.419 2.116 10.355 1.00 86.88 99 GLY A C 1
ATOM 746 O O . GLY A 1 99 ? -3.097 3.113 10.118 1.00 86.88 99 GLY A O 1
ATOM 747 N N . SER A 1 100 ? -1.748 1.471 9.403 1.00 90.00 100 SER A N 1
ATOM 748 C CA . SER A 1 100 ? -1.804 1.833 7.985 1.00 90.00 100 SER A CA 1
ATOM 749 C C . SER A 1 100 ? -1.902 0.576 7.133 1.00 90.00 100 SER A C 1
ATOM 751 O O . SER A 1 100 ? -1.256 -0.435 7.418 1.00 90.00 100 SER A O 1
ATOM 753 N N . ILE A 1 101 ? -2.720 0.640 6.088 1.00 91.62 101 ILE A N 1
ATOM 754 C CA . ILE A 1 101 ? -2.809 -0.386 5.049 1.00 91.62 101 ILE A CA 1
ATOM 755 C C . ILE A 1 101 ? -2.403 0.217 3.712 1.00 91.62 101 ILE A C 1
ATOM 757 O O . ILE A 1 101 ? -2.558 1.414 3.490 1.00 91.62 101 ILE A O 1
ATOM 761 N N . GLY A 1 102 ? -1.882 -0.597 2.800 1.00 93.38 102 GLY A N 1
ATOM 762 C CA . GLY A 1 102 ? -1.404 -0.073 1.530 1.00 93.38 102 GLY A CA 1
ATOM 763 C C . GLY A 1 102 ? -1.107 -1.135 0.491 1.00 93.38 102 GLY A C 1
ATOM 764 O O . GLY A 1 102 ? -1.073 -2.333 0.774 1.00 93.38 102 GLY A O 1
ATOM 765 N N . VAL A 1 103 ? -0.915 -0.664 -0.734 1.00 94.81 103 VAL A N 1
ATOM 766 C CA . VAL A 1 103 ? -0.603 -1.451 -1.921 1.00 94.81 103 VAL A CA 1
ATOM 767 C C . VAL A 1 103 ? 0.677 -0.898 -2.529 1.00 94.81 103 VAL A C 1
ATOM 769 O O . VAL A 1 103 ? 0.756 0.280 -2.875 1.00 94.81 103 VAL A O 1
ATOM 772 N N . VAL A 1 104 ? 1.660 -1.782 -2.684 1.00 93.94 104 VAL A N 1
ATOM 773 C CA . VAL A 1 104 ? 2.869 -1.546 -3.474 1.00 93.94 104 VAL A CA 1
ATOM 774 C C . VAL A 1 104 ? 2.627 -2.110 -4.870 1.00 93.94 104 VAL A C 1
ATOM 776 O O . VAL A 1 104 ? 2.254 -3.276 -5.013 1.00 93.94 104 VAL A O 1
ATOM 779 N N . GLY A 1 105 ? 2.821 -1.294 -5.899 1.00 94.38 105 GLY A N 1
ATOM 780 C CA . GLY A 1 105 ? 2.556 -1.678 -7.283 1.00 94.38 105 GLY A CA 1
ATOM 781 C C . GLY A 1 105 ? 3.380 -0.871 -8.285 1.00 94.38 105 GLY A C 1
ATOM 782 O O . GLY A 1 105 ? 4.122 0.019 -7.880 1.00 94.38 105 GLY A O 1
ATOM 783 N N . PRO A 1 106 ? 3.266 -1.160 -9.589 1.00 94.69 106 PRO A N 1
ATOM 784 C CA . PRO A 1 106 ? 3.977 -0.442 -10.639 1.00 94.69 106 PRO A CA 1
ATOM 785 C C . PRO A 1 106 ? 3.435 0.982 -10.792 1.00 94.69 106 PRO A C 1
ATOM 787 O O . PRO A 1 106 ? 2.259 1.240 -10.535 1.00 94.69 106 PRO A O 1
ATOM 790 N N . MET A 1 107 ? 4.265 1.905 -11.285 1.00 93.38 107 MET A N 1
ATOM 791 C CA . MET A 1 107 ? 3.887 3.321 -11.435 1.00 93.38 107 MET A CA 1
ATOM 792 C C . MET A 1 107 ? 2.665 3.556 -12.339 1.00 93.38 107 MET A C 1
ATOM 794 O O . MET A 1 107 ? 1.977 4.561 -12.189 1.00 93.38 107 MET A O 1
ATOM 798 N N . ALA A 1 108 ? 2.376 2.641 -13.267 1.00 91.62 108 ALA A N 1
ATOM 799 C CA . ALA A 1 108 ? 1.238 2.727 -14.185 1.00 91.62 108 ALA A CA 1
ATOM 800 C C . ALA A 1 108 ? -0.025 1.992 -13.683 1.00 91.62 108 ALA A C 1
ATOM 802 O O . ALA A 1 108 ? -0.930 1.729 -14.474 1.00 91.62 108 ALA A O 1
ATOM 803 N N . MET A 1 109 ? -0.089 1.606 -12.401 1.00 94.25 109 MET A N 1
ATOM 804 C CA . MET A 1 109 ? -1.248 0.890 -11.856 1.00 94.25 109 MET A CA 1
ATOM 805 C C . MET A 1 109 ? -2.564 1.676 -12.006 1.00 94.25 109 MET A C 1
ATOM 807 O O . MET A 1 109 ? -2.579 2.902 -12.098 1.00 94.25 109 MET A O 1
ATOM 811 N N . ASP A 1 110 ? -3.700 0.977 -11.950 1.00 95.81 110 ASP A N 1
ATOM 812 C CA . ASP A 1 110 ? -5.021 1.615 -11.899 1.00 95.81 110 ASP A CA 1
ATOM 813 C C . ASP A 1 110 ? -5.264 2.240 -10.514 1.00 95.81 110 ASP A C 1
ATOM 815 O O . ASP A 1 110 ? -5.852 1.625 -9.620 1.00 95.81 110 ASP A O 1
ATOM 819 N N . TYR A 1 111 ? -4.798 3.477 -10.331 1.00 95.31 111 TYR A N 1
ATOM 820 C CA . TYR A 1 111 ? -4.925 4.212 -9.071 1.00 95.31 111 TYR A CA 1
ATOM 821 C C . TYR A 1 111 ? -6.375 4.359 -8.620 1.00 95.31 111 TYR A C 1
ATOM 823 O O . TYR A 1 111 ? -6.663 4.191 -7.438 1.00 95.31 111 TYR A O 1
ATOM 831 N N . ARG A 1 112 ? -7.311 4.615 -9.544 1.00 95.50 112 ARG A N 1
ATOM 832 C CA . ARG A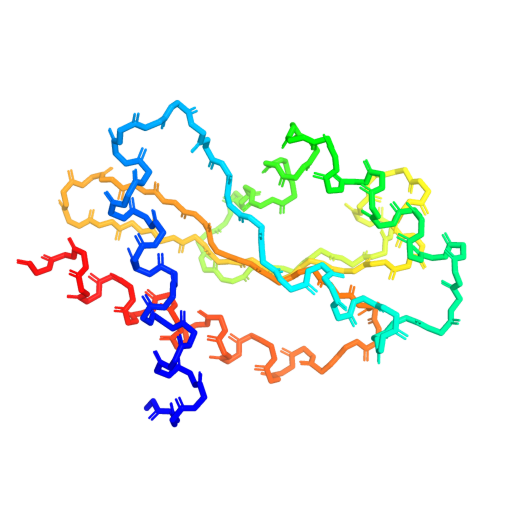 1 112 ? -8.733 4.776 -9.207 1.00 95.50 112 ARG A CA 1
ATOM 833 C C . ARG A 1 112 ? -9.270 3.510 -8.547 1.00 95.50 112 ARG A C 1
ATOM 835 O O . ARG A 1 112 ? -9.953 3.586 -7.525 1.00 95.50 112 ARG A O 1
ATOM 842 N N . ARG A 1 113 ? -8.970 2.348 -9.127 1.00 94.88 113 ARG A N 1
ATOM 843 C CA . ARG A 1 113 ? -9.379 1.060 -8.568 1.00 94.88 113 ARG A CA 1
ATOM 844 C C . ARG A 1 113 ? -8.648 0.754 -7.262 1.00 94.88 113 ARG A C 1
ATOM 846 O O . ARG A 1 113 ? -9.295 0.308 -6.318 1.00 94.88 113 ARG A O 1
ATOM 853 N N . THR A 1 114 ? -7.340 0.988 -7.201 1.00 95.44 114 THR A N 1
ATOM 854 C CA . THR A 1 114 ? -6.518 0.712 -6.013 1.00 95.44 114 THR A CA 1
ATOM 855 C C . THR A 1 114 ? -6.965 1.534 -4.807 1.00 95.44 114 THR A C 1
ATOM 857 O O . THR A 1 114 ? -7.177 0.959 -3.742 1.00 95.44 114 THR A O 1
ATOM 860 N N . ILE A 1 115 ? -7.184 2.843 -4.980 1.00 95.00 115 ILE A N 1
ATOM 861 C CA . ILE A 1 115 ? -7.678 3.747 -3.929 1.00 95.00 115 ILE A CA 1
ATOM 862 C C . ILE A 1 115 ? -9.011 3.238 -3.388 1.00 95.00 115 ILE A C 1
ATOM 864 O O . ILE A 1 115 ? -9.139 3.012 -2.189 1.00 95.00 115 ILE A O 1
ATOM 868 N N . LYS A 1 116 ? -9.968 2.945 -4.279 1.00 94.88 116 LYS A N 1
ATOM 869 C CA . LYS A 1 116 ? -11.284 2.438 -3.876 1.00 94.88 116 LYS A CA 1
ATOM 870 C C . LYS A 1 116 ? -11.185 1.141 -3.065 1.00 94.88 116 LYS A C 1
ATOM 872 O O . LYS A 1 116 ? -11.896 0.980 -2.081 1.00 94.88 116 LYS A O 1
ATOM 877 N N . ILE A 1 117 ? -10.326 0.206 -3.477 1.00 93.69 117 ILE A N 1
ATOM 878 C CA . ILE A 1 117 ? -10.133 -1.060 -2.755 1.00 93.69 117 ILE A CA 1
ATOM 879 C C . ILE A 1 117 ? -9.531 -0.808 -1.371 1.00 93.69 117 ILE A C 1
ATOM 881 O O . ILE A 1 117 ? -10.015 -1.383 -0.401 1.00 93.69 117 ILE A O 1
ATOM 885 N N . ILE A 1 118 ? -8.496 0.030 -1.274 1.00 93.50 118 ILE A N 1
ATOM 886 C CA . ILE A 1 118 ? -7.867 0.371 0.007 1.00 93.50 118 ILE A CA 1
ATOM 887 C C . ILE A 1 118 ? -8.882 1.011 0.949 1.00 93.50 118 ILE A C 1
ATOM 889 O O . ILE A 1 118 ? -8.964 0.600 2.098 1.00 93.50 118 ILE A O 1
ATOM 893 N N . GLU A 1 119 ? -9.684 1.957 0.471 1.00 93.12 119 GLU A N 1
ATOM 894 C CA . GLU A 1 119 ? -10.695 2.624 1.294 1.00 93.12 119 GLU A CA 1
ATOM 895 C C . GLU A 1 119 ? -11.774 1.644 1.768 1.00 93.12 119 GLU A C 1
ATOM 897 O O . GLU A 1 119 ? -12.063 1.595 2.960 1.00 93.12 119 GLU A O 1
ATOM 902 N N . GLU A 1 120 ? -12.287 0.775 0.886 1.00 93.62 120 GLU A N 1
ATOM 903 C CA . GLU A 1 120 ? -13.247 -0.265 1.287 1.00 93.62 120 GLU A CA 1
ATOM 904 C C . GLU A 1 120 ? -12.659 -1.240 2.328 1.00 93.62 120 GLU A C 1
ATOM 906 O O . GLU A 1 120 ? -13.372 -1.685 3.230 1.00 93.62 120 GLU A O 1
ATOM 911 N N . VAL A 1 121 ? -11.377 -1.608 2.205 1.00 91.94 121 VAL A N 1
ATOM 912 C CA . VAL A 1 121 ? -10.703 -2.496 3.168 1.00 91.94 121 VAL A CA 1
ATOM 913 C C . VAL A 1 121 ? -10.439 -1.775 4.487 1.00 91.94 121 VAL A C 1
ATOM 915 O O . VAL A 1 121 ? -10.639 -2.377 5.538 1.00 91.94 121 VAL A O 1
ATOM 918 N N . ARG A 1 122 ? -10.025 -0.504 4.448 1.00 91.75 122 ARG A N 1
ATOM 919 C CA . ARG A 1 122 ? -9.813 0.340 5.630 1.00 91.75 122 ARG A CA 1
ATOM 920 C C . ARG A 1 122 ? -11.094 0.436 6.445 1.00 91.75 122 ARG A C 1
ATOM 922 O O . ARG A 1 122 ? -11.077 0.121 7.629 1.00 91.75 122 ARG A O 1
ATOM 929 N N . ASP A 1 123 ? -12.188 0.830 5.804 1.00 91.69 123 ASP A N 1
ATOM 930 C CA . ASP A 1 123 ? -13.467 1.048 6.479 1.00 91.69 123 ASP A CA 1
ATOM 931 C C . ASP A 1 123 ? -13.982 -0.267 7.077 1.00 91.69 123 ASP A C 1
ATOM 933 O O . ASP A 1 123 ? -14.308 -0.332 8.258 1.00 91.69 123 ASP A O 1
ATOM 937 N N . GLY A 1 124 ? -13.912 -1.366 6.314 1.00 90.75 124 GLY A N 1
ATOM 938 C CA . GLY A 1 124 ? -14.284 -2.688 6.821 1.00 90.75 124 GLY A CA 1
ATOM 939 C C . GLY A 1 124 ? -13.393 -3.200 7.961 1.00 90.75 124 GLY A C 1
ATOM 940 O O . GLY A 1 124 ? -13.832 -4.041 8.749 1.00 90.75 124 GLY A O 1
ATOM 941 N N . LEU A 1 125 ? -12.143 -2.734 8.050 1.00 88.38 125 LEU A N 1
ATOM 942 C CA . LEU A 1 125 ? -11.238 -3.069 9.146 1.00 88.38 125 LEU A CA 1
ATOM 943 C C . LEU A 1 125 ? -11.584 -2.272 10.405 1.00 88.38 125 LEU A C 1
ATOM 945 O O . LEU A 1 125 ? -11.640 -2.860 11.482 1.00 88.38 125 LEU A O 1
ATOM 949 N N . VAL A 1 126 ? -11.857 -0.972 10.262 1.00 89.31 126 VAL A N 1
ATOM 950 C CA . VAL A 1 126 ? -12.330 -0.112 11.357 1.00 89.31 126 VAL A CA 1
ATOM 951 C C . VAL A 1 126 ? -13.633 -0.657 11.934 1.00 89.31 126 VAL A C 1
ATOM 953 O O . VAL A 1 126 ? -13.730 -0.814 13.147 1.00 89.31 126 VAL A O 1
ATOM 956 N N . ASP A 1 127 ? -14.582 -1.048 11.082 1.00 89.94 127 ASP A N 1
ATOM 957 C CA . ASP A 1 127 ? -15.859 -1.622 11.514 1.00 89.94 127 ASP A CA 1
ATOM 958 C C . ASP A 1 127 ? -15.686 -2.924 12.314 1.00 89.94 127 ASP A C 1
ATOM 960 O O . ASP A 1 127 ? -16.418 -3.156 13.270 1.00 89.94 127 ASP A O 1
ATOM 964 N N . ARG A 1 128 ? -14.725 -3.785 11.938 1.00 86.56 128 ARG A N 1
ATOM 965 C CA . ARG A 1 128 ? -14.501 -5.098 12.582 1.00 86.56 128 ARG A CA 1
ATOM 966 C C . ARG A 1 128 ? -13.590 -5.068 13.802 1.00 86.56 128 ARG A C 1
ATOM 968 O O . ARG A 1 128 ? -13.687 -5.967 14.628 1.00 86.56 128 ARG A O 1
ATOM 975 N N . LEU A 1 129 ? -12.634 -4.143 13.855 1.00 82.44 129 LEU A N 1
ATOM 976 C CA . LEU A 1 129 ? -11.728 -3.995 14.998 1.00 82.44 129 LEU A CA 1
ATOM 977 C C . LEU A 1 129 ? -12.262 -2.996 16.030 1.00 82.44 129 LEU A C 1
ATOM 979 O O . LEU A 1 129 ? -11.828 -3.021 17.177 1.00 82.44 129 LEU A O 1
ATOM 983 N N . GLY A 1 130 ? -13.150 -2.089 15.615 1.00 75.25 130 GLY A N 1
ATOM 984 C CA . GLY A 1 130 ? -13.826 -1.137 16.493 1.00 75.25 130 GLY A CA 1
ATOM 985 C C . GLY A 1 130 ? -15.090 -1.687 17.160 1.00 75.25 130 GLY A C 1
ATOM 986 O O . GLY A 1 130 ? -15.560 -1.070 18.114 1.00 75.25 130 GLY A O 1
ATOM 987 N N . SER A 1 131 ? -15.635 -2.807 16.666 1.00 63.47 131 SER A N 1
ATOM 988 C CA . SER A 1 131 ? -16.731 -3.571 17.286 1.00 63.47 131 SER A CA 1
ATOM 989 C C . SER A 1 131 ? -16.229 -4.514 18.371 1.00 63.47 131 SER A C 1
ATOM 991 O O . SER A 1 131 ? -16.886 -4.588 19.430 1.00 63.47 131 SER A O 1
#

Radius of gyration: 14.69 Å; chains: 1; bounding box: 35×28×38 Å

Foldseek 3Di:
DDPVLVVVLVVVVVVVVVCVPPPDQDDDDDLVCQVVQDVDVVLNVLVVVCVVDVVLVVVLQDDPDAFKDKQAQPSRDDPNSPFWMKIKHKAAEPVRDIDMDIDIGGRPDPPVVRSVSRVSSRVSNNVVVND

Sequence (131 aa):
VTPATRAILERVFEVIVRSDQSTRQIYIGGTARMTSVWEDFSAVNRVLEVLEREATLLALMISTHPGTSIRIGEEIPGPAGRDLAVVSSSYELASGSAGSIGVVGPMAMDYRRTIKIIEEVRDGLVDRLGS

pLDDT: mean 86.02, std 9.9, range [49.22, 95.81]